Protein AF-A0A2V6F5X1-F1 (afdb_monomer_lite)

Structure (mmCIF, N/CA/C/O backbone):
data_AF-A0A2V6F5X1-F1
#
_entry.id   AF-A0A2V6F5X1-F1
#
loop_
_atom_site.group_PDB
_atom_site.id
_atom_site.type_symbol
_atom_site.label_atom_id
_atom_site.label_alt_id
_atom_site.label_comp_id
_atom_site.label_asym_id
_atom_site.label_entity_id
_atom_site.label_seq_id
_atom_site.pdbx_PDB_ins_code
_atom_site.Cartn_x
_atom_site.Cartn_y
_atom_site.Cartn_z
_atom_site.occupancy
_atom_site.B_iso_or_equiv
_atom_site.auth_seq_id
_atom_site.auth_comp_id
_atom_site.auth_asym_id
_atom_site.auth_atom_id
_atom_site.pdbx_PDB_model_num
ATOM 1 N N . MET A 1 1 ? 29.387 -21.103 -23.570 1.00 40.19 1 MET A N 1
ATOM 2 C CA . MET A 1 1 ? 29.949 -19.753 -23.780 1.00 40.19 1 MET A CA 1
ATOM 3 C C . MET A 1 1 ? 28.849 -18.897 -24.374 1.00 40.19 1 MET A C 1
ATOM 5 O O . MET A 1 1 ? 28.295 -19.310 -25.384 1.00 40.19 1 MET A O 1
ATOM 9 N N . LEU A 1 2 ? 28.473 -17.786 -23.737 1.00 54.66 2 LEU A N 1
ATOM 10 C CA . LEU A 1 2 ? 27.532 -16.839 -24.342 1.00 54.66 2 LEU A CA 1
ATOM 11 C C . LEU A 1 2 ? 28.198 -16.285 -25.609 1.00 54.66 2 LEU A C 1
ATOM 13 O O . LEU A 1 2 ? 29.284 -15.714 -25.530 1.00 54.66 2 LEU A O 1
ATOM 17 N N . GLY A 1 3 ? 27.618 -16.597 -26.769 1.00 65.12 3 GLY A N 1
ATOM 18 C CA . GLY A 1 3 ? 28.187 -16.278 -28.075 1.00 65.12 3 GLY A CA 1
ATOM 19 C C . GLY A 1 3 ? 28.336 -14.773 -28.267 1.00 65.12 3 GLY A C 1
ATOM 20 O O . GLY A 1 3 ? 27.503 -13.995 -27.804 1.00 65.12 3 GLY A O 1
ATOM 21 N N . ASN A 1 4 ? 29.415 -14.375 -28.938 1.00 81.75 4 ASN A N 1
ATOM 22 C CA . ASN A 1 4 ? 29.668 -12.984 -29.286 1.00 81.75 4 ASN A CA 1
ATOM 23 C C . ASN A 1 4 ? 28.490 -12.428 -30.105 1.00 81.75 4 ASN A C 1
ATOM 25 O O . ASN A 1 4 ? 28.066 -13.054 -31.078 1.00 81.75 4 ASN A O 1
ATOM 29 N N . ILE A 1 5 ? 27.959 -11.272 -29.708 1.00 85.31 5 ILE A N 1
ATOM 30 C CA . ILE A 1 5 ? 26.864 -10.611 -30.423 1.00 85.31 5 ILE A CA 1
ATOM 31 C C . ILE A 1 5 ? 27.374 -10.111 -31.790 1.00 85.31 5 ILE A C 1
ATOM 33 O O . ILE A 1 5 ? 28.461 -9.529 -31.852 1.00 85.31 5 ILE A O 1
ATOM 37 N N . PRO A 1 6 ? 26.639 -10.315 -32.899 1.00 93.00 6 PRO A N 1
ATOM 38 C CA . PRO A 1 6 ? 27.023 -9.760 -34.194 1.00 93.00 6 PRO A CA 1
ATOM 39 C C . PRO A 1 6 ? 27.174 -8.233 -34.145 1.00 93.00 6 PRO A C 1
ATOM 41 O O . PRO A 1 6 ? 26.404 -7.538 -33.485 1.00 93.00 6 PRO A O 1
ATOM 44 N N . GLU A 1 7 ? 28.122 -7.671 -34.900 1.00 89.44 7 GLU A N 1
ATOM 45 C CA . GLU A 1 7 ? 28.394 -6.221 -34.887 1.00 89.44 7 GLU A CA 1
ATOM 46 C C . GLU A 1 7 ? 27.193 -5.373 -35.368 1.00 89.44 7 GLU A C 1
ATOM 48 O O . GLU A 1 7 ? 27.048 -4.202 -35.004 1.00 89.44 7 GLU A O 1
ATOM 53 N N . SER A 1 8 ? 26.307 -5.933 -36.202 1.00 91.94 8 SER A N 1
ATOM 54 C CA . SER A 1 8 ? 25.028 -5.303 -36.577 1.00 91.94 8 SER A CA 1
ATOM 55 C C . SER A 1 8 ? 24.114 -5.122 -35.369 1.00 91.94 8 SER A C 1
ATOM 57 O O . SER A 1 8 ? 23.544 -4.045 -35.166 1.00 91.94 8 SER A O 1
ATOM 59 N N . ASP A 1 9 ? 24.030 -6.167 -34.558 1.00 91.81 9 ASP A N 1
ATOM 60 C CA . ASP A 1 9 ? 23.143 -6.271 -33.412 1.00 91.81 9 ASP A CA 1
ATOM 61 C C . ASP A 1 9 ? 23.712 -5.453 -32.259 1.00 91.81 9 ASP A C 1
ATOM 63 O O . ASP A 1 9 ? 22.964 -4.749 -31.591 1.00 91.81 9 ASP A O 1
ATOM 67 N N . TRP A 1 10 ? 25.040 -5.405 -32.106 1.00 91.31 10 TRP A N 1
ATOM 68 C CA . TRP A 1 10 ? 25.712 -4.489 -31.186 1.00 91.31 10 TRP A CA 1
ATOM 69 C C . TRP A 1 10 ? 25.419 -3.019 -31.506 1.00 91.31 10 TRP A C 1
ATOM 71 O O . TRP A 1 10 ? 25.096 -2.219 -30.623 1.00 91.31 10 TRP A O 1
ATOM 81 N N . ARG A 1 11 ? 25.474 -2.634 -32.786 1.00 91.75 11 ARG A N 1
ATOM 82 C CA . ARG A 1 11 ? 25.100 -1.277 -33.211 1.00 91.75 11 ARG A CA 1
ATOM 83 C C . ARG A 1 11 ? 23.622 -0.991 -32.974 1.00 91.75 11 ARG A C 1
ATOM 85 O O . ARG A 1 11 ? 23.287 0.131 -32.601 1.00 91.75 11 ARG A O 1
ATOM 92 N N . HIS A 1 12 ? 22.748 -1.973 -33.185 1.00 93.25 12 HIS A N 1
ATOM 93 C CA . HIS A 1 12 ? 21.329 -1.828 -32.880 1.00 93.25 12 HIS A CA 1
ATOM 94 C C . HIS A 1 12 ? 21.091 -1.682 -31.374 1.00 93.25 12 HIS A C 1
ATOM 96 O O . HIS A 1 12 ? 20.415 -0.743 -30.965 1.00 93.25 12 HIS A O 1
ATOM 102 N N . PHE A 1 13 ? 21.725 -2.525 -30.559 1.00 92.81 13 PHE A N 1
ATOM 103 C CA . PHE A 1 13 ? 21.678 -2.477 -29.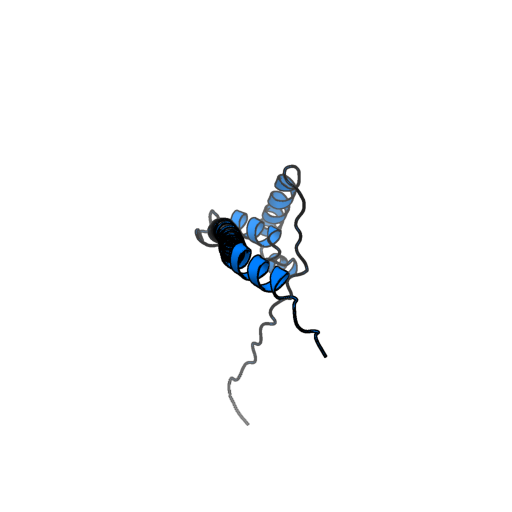103 1.00 92.81 13 PHE A CA 1
ATOM 104 C C . PHE A 1 13 ? 22.076 -1.099 -28.577 1.00 92.81 13 PHE A C 1
ATOM 106 O O . PHE A 1 13 ? 21.311 -0.492 -27.836 1.00 92.81 13 PHE A O 1
ATOM 113 N N . LYS A 1 14 ? 23.205 -0.544 -29.037 1.00 90.69 14 LYS A N 1
ATOM 114 C CA . LYS A 1 14 ? 23.637 0.807 -28.645 1.00 90.69 14 LYS A CA 1
ATOM 115 C C . LYS A 1 14 ? 22.601 1.886 -28.970 1.00 90.69 14 LYS A C 1
ATOM 117 O O . LYS A 1 14 ? 22.436 2.810 -28.184 1.00 90.69 14 LYS A O 1
ATOM 122 N N . ARG A 1 15 ? 21.894 1.769 -30.101 1.00 92.56 15 ARG A N 1
ATOM 123 C CA . ARG A 1 15 ? 20.837 2.724 -30.477 1.00 92.56 15 ARG A CA 1
ATOM 124 C C . ARG A 1 15 ? 19.609 2.614 -29.581 1.00 92.56 15 ARG A C 1
ATOM 126 O O . ARG A 1 15 ? 19.042 3.635 -29.216 1.00 92.56 15 ARG A O 1
ATOM 133 N N . VAL A 1 16 ? 19.192 1.398 -29.233 1.00 96.44 16 VAL A N 1
ATOM 134 C CA . VAL A 1 16 ? 17.993 1.196 -28.404 1.00 96.44 16 VAL A CA 1
ATOM 135 C C . VAL A 1 16 ? 18.274 1.320 -26.909 1.00 96.44 16 VAL A C 1
ATOM 137 O O . VAL A 1 16 ? 17.338 1.516 -26.143 1.00 96.44 16 VAL A O 1
ATOM 140 N N . HIS A 1 17 ? 19.537 1.242 -26.482 1.00 95.25 17 HIS A N 1
ATOM 141 C CA . HIS A 1 17 ? 19.927 1.236 -25.072 1.00 95.25 17 HIS A CA 1
ATOM 142 C C . HIS A 1 17 ? 19.357 2.424 -24.291 1.00 95.25 17 HIS A C 1
ATOM 144 O O . HIS A 1 17 ? 18.793 2.230 -23.219 1.00 95.25 17 HIS A O 1
ATOM 150 N N . GLN A 1 18 ? 19.426 3.635 -24.852 1.00 93.12 18 GLN A N 1
ATOM 151 C CA . GLN A 1 18 ? 18.888 4.833 -24.203 1.00 93.12 18 GLN A CA 1
ATOM 152 C C . GLN A 1 18 ? 17.365 4.754 -24.016 1.00 93.12 18 GLN A C 1
ATOM 154 O O . GLN A 1 18 ? 16.863 5.064 -22.942 1.00 93.12 18 GLN A O 1
ATOM 159 N N . VAL A 1 19 ? 16.640 4.254 -25.020 1.00 96.94 19 VAL A N 1
ATOM 160 C CA . VAL A 1 19 ? 15.185 4.050 -24.940 1.00 96.94 19 VAL A CA 1
ATOM 161 C C . VAL A 1 19 ? 14.832 2.993 -23.889 1.00 96.94 19 VAL A C 1
ATOM 163 O O . VAL A 1 19 ? 13.840 3.124 -23.177 1.00 96.94 19 VAL A O 1
ATOM 166 N N . LEU A 1 20 ? 15.629 1.928 -23.781 1.00 97.88 20 LEU A N 1
ATOM 167 C CA . LEU A 1 20 ? 15.420 0.889 -22.772 1.00 97.88 20 LEU A CA 1
ATOM 168 C C . LEU A 1 20 ? 15.680 1.413 -21.357 1.00 97.88 20 LEU A C 1
ATOM 170 O O . LEU A 1 20 ? 14.905 1.103 -20.454 1.00 97.88 20 LEU A O 1
ATOM 174 N N . LEU A 1 21 ? 16.727 2.223 -21.180 1.00 97.31 21 LEU A N 1
ATOM 175 C CA . LEU A 1 21 ? 17.029 2.878 -19.911 1.00 97.31 21 LEU A CA 1
ATOM 176 C C . LEU A 1 21 ? 15.886 3.802 -19.487 1.00 97.31 21 LEU A C 1
ATOM 178 O O . LEU A 1 21 ? 15.421 3.718 -18.357 1.00 97.31 21 LEU A O 1
ATOM 182 N N . GLU A 1 22 ? 15.387 4.630 -20.402 1.00 97.75 22 GLU A N 1
ATOM 183 C CA . GLU A 1 22 ? 14.276 5.540 -20.125 1.00 97.75 22 GLU A CA 1
ATOM 184 C C . GLU A 1 22 ? 13.006 4.785 -19.711 1.00 97.75 22 GLU A C 1
ATOM 186 O O . GLU A 1 22 ? 12.396 5.111 -18.697 1.00 97.75 22 GLU A O 1
ATOM 191 N N . ARG A 1 23 ? 12.656 3.703 -2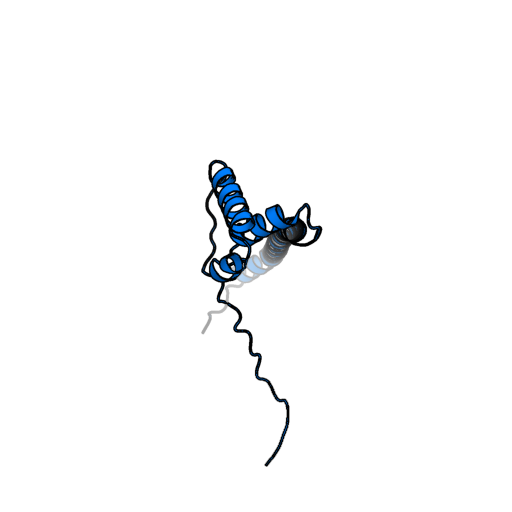0.420 1.00 98.44 23 ARG A N 1
ATOM 192 C CA . ARG A 1 23 ? 11.522 2.839 -20.046 1.00 98.44 23 ARG A CA 1
ATOM 193 C C . ARG A 1 23 ? 11.691 2.206 -18.668 1.00 98.44 23 ARG A C 1
ATOM 195 O O . ARG A 1 23 ? 10.707 2.049 -17.950 1.00 98.44 23 ARG A O 1
ATOM 202 N N . PHE A 1 24 ? 12.912 1.811 -18.313 1.00 98.12 24 PHE A N 1
ATOM 203 C CA . PHE A 1 24 ? 13.202 1.248 -16.998 1.00 98.12 24 PHE A CA 1
ATOM 204 C C . PHE A 1 24 ? 13.049 2.297 -15.890 1.00 98.12 24 PHE A C 1
ATOM 206 O O . PHE A 1 24 ? 12.395 2.027 -14.880 1.00 98.12 24 PHE A O 1
ATOM 213 N N . CYS A 1 25 ? 13.590 3.499 -16.102 1.00 98.25 25 CYS A N 1
ATOM 214 C CA . CYS A 1 25 ? 13.429 4.617 -15.178 1.00 98.25 25 CYS A CA 1
ATOM 215 C C . CYS A 1 25 ? 11.950 4.972 -14.998 1.00 98.25 25 CYS A C 1
ATOM 217 O O . CYS A 1 25 ? 11.496 5.082 -13.865 1.00 98.25 25 CYS A O 1
ATOM 219 N N . GLN A 1 26 ? 11.190 5.072 -16.093 1.00 98.44 26 GLN A N 1
ATOM 220 C CA . GLN A 1 26 ? 9.765 5.386 -16.031 1.00 98.44 26 GLN A CA 1
ATOM 221 C C . GLN A 1 26 ? 8.988 4.334 -15.241 1.00 98.44 26 GLN A C 1
ATOM 223 O O . GLN A 1 26 ? 8.260 4.690 -14.326 1.00 98.44 26 GLN A O 1
ATOM 228 N N . ARG A 1 27 ? 9.209 3.042 -15.515 1.00 98.50 27 ARG A N 1
ATOM 229 C CA . ARG A 1 27 ? 8.553 1.968 -14.756 1.00 98.50 27 ARG A CA 1
ATOM 230 C C . ARG A 1 27 ? 8.860 2.056 -13.262 1.00 98.50 27 ARG A C 1
ATOM 232 O O . ARG A 1 27 ? 7.959 1.919 -12.451 1.00 98.50 27 ARG A O 1
ATOM 239 N N . THR A 1 28 ? 10.116 2.322 -12.907 1.00 98.31 28 THR A N 1
ATOM 240 C CA . THR A 1 28 ? 10.510 2.493 -11.500 1.00 98.31 28 THR A CA 1
ATOM 241 C C . THR A 1 28 ? 9.782 3.671 -10.849 1.00 98.31 28 THR A C 1
ATOM 243 O O . THR A 1 28 ? 9.362 3.574 -9.701 1.00 98.31 28 THR A O 1
ATOM 246 N N . LEU A 1 29 ? 9.630 4.786 -11.568 1.00 98.31 29 LEU A N 1
ATOM 247 C CA . LEU A 1 29 ? 8.896 5.951 -11.073 1.00 98.31 29 LEU A CA 1
ATOM 248 C C . LEU A 1 29 ? 7.401 5.661 -10.917 1.00 98.31 29 LEU A C 1
ATOM 250 O O . LEU A 1 29 ? 6.819 6.072 -9.918 1.00 98.31 29 LEU A O 1
ATOM 254 N N . ASP A 1 30 ? 6.805 4.929 -11.857 1.00 98.12 30 ASP A N 1
ATOM 255 C CA . ASP A 1 30 ? 5.402 4.516 -11.786 1.00 98.12 30 ASP A CA 1
ATOM 256 C C . ASP A 1 30 ? 5.168 3.592 -10.577 1.00 98.12 30 ASP A C 1
ATOM 258 O O . ASP A 1 30 ? 4.229 3.805 -9.810 1.00 98.12 30 ASP A O 1
ATOM 262 N N . ASP A 1 31 ? 6.062 2.622 -10.351 1.00 97.81 31 ASP A N 1
ATOM 263 C CA . ASP A 1 31 ? 6.008 1.718 -9.196 1.00 97.81 31 ASP A CA 1
ATOM 264 C C . ASP A 1 31 ? 6.105 2.499 -7.871 1.00 97.81 31 ASP A C 1
ATOM 266 O O . ASP A 1 31 ? 5.324 2.270 -6.945 1.00 97.81 31 ASP A O 1
ATOM 270 N N . LEU A 1 32 ? 7.027 3.466 -7.781 1.00 97.88 32 LEU A N 1
ATOM 271 C CA . LEU A 1 32 ? 7.154 4.345 -6.613 1.00 97.88 32 LEU A CA 1
ATOM 272 C C . LEU A 1 32 ? 5.914 5.225 -6.411 1.00 97.88 32 LEU A C 1
ATOM 274 O O . LEU A 1 32 ? 5.493 5.424 -5.272 1.00 97.88 32 LEU A O 1
ATOM 278 N N . GLY A 1 33 ? 5.321 5.730 -7.495 1.00 97.62 33 GLY A N 1
ATOM 279 C CA . GLY A 1 33 ? 4.074 6.491 -7.458 1.00 97.62 33 GLY A CA 1
ATOM 280 C C . GLY A 1 33 ? 2.925 5.664 -6.889 1.00 97.62 33 GLY A C 1
ATOM 281 O O . GLY A 1 33 ? 2.275 6.093 -5.940 1.00 97.62 33 GLY A O 1
ATOM 282 N N . ALA A 1 34 ? 2.747 4.436 -7.378 1.00 96.50 34 ALA A N 1
ATOM 283 C CA . ALA A 1 34 ? 1.724 3.520 -6.877 1.00 96.50 34 ALA A CA 1
ATOM 284 C C . ALA A 1 34 ? 1.930 3.164 -5.393 1.00 96.50 34 ALA A C 1
ATOM 286 O O . ALA A 1 34 ? 0.969 3.081 -4.627 1.00 96.50 34 ALA A O 1
ATOM 287 N N . MET A 1 35 ? 3.181 2.985 -4.954 1.00 96.88 35 MET A N 1
ATOM 288 C CA . MET A 1 35 ? 3.491 2.778 -3.534 1.00 96.88 35 MET A CA 1
ATOM 289 C C . MET A 1 35 ? 3.166 4.005 -2.679 1.00 96.88 35 MET A C 1
ATOM 291 O O . MET A 1 35 ? 2.691 3.856 -1.554 1.00 96.88 35 MET A O 1
ATOM 295 N N . TYR A 1 36 ? 3.430 5.207 -3.191 1.00 96.56 36 TYR A N 1
ATOM 296 C CA . TYR A 1 36 ? 3.117 6.447 -2.493 1.00 96.56 36 TYR A CA 1
ATOM 297 C C . TYR A 1 36 ? 1.605 6.646 -2.351 1.00 96.56 36 TYR A C 1
ATOM 299 O O . TYR A 1 36 ? 1.139 6.923 -1.250 1.00 96.56 36 TYR A O 1
ATOM 307 N N . GLU A 1 37 ? 0.837 6.434 -3.421 1.00 95.69 37 GLU A N 1
ATOM 308 C CA . GLU A 1 37 ? -0.631 6.481 -3.381 1.00 95.69 37 GLU A CA 1
ATOM 309 C C . GLU A 1 37 ? -1.191 5.484 -2.361 1.00 95.69 37 GLU A C 1
ATOM 311 O O . GLU A 1 37 ? -1.992 5.852 -1.503 1.00 95.69 37 GLU A O 1
ATOM 316 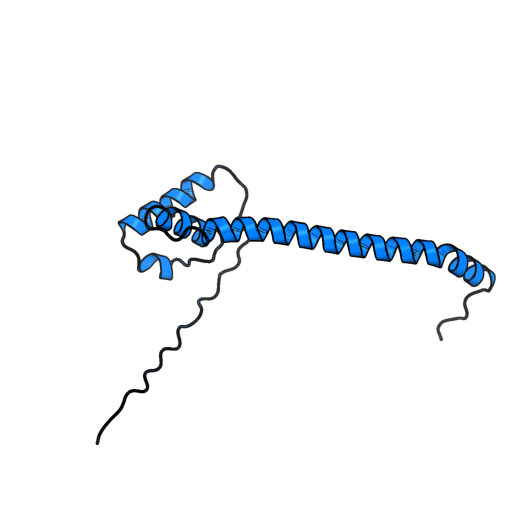N N . LEU A 1 38 ? -0.681 4.249 -2.367 1.00 95.00 38 LEU A N 1
ATOM 317 C CA . LEU A 1 38 ? -1.046 3.244 -1.373 1.00 95.00 38 LEU A CA 1
ATOM 318 C C . LEU A 1 38 ? -0.751 3.715 0.058 1.00 95.00 38 LEU A C 1
ATOM 320 O O . LEU A 1 38 ? -1.549 3.469 0.959 1.00 95.00 38 LEU A O 1
ATOM 324 N N . LEU A 1 39 ? 0.396 4.355 0.286 1.00 95.19 39 LEU A N 1
ATOM 325 C CA . LEU A 1 39 ? 0.776 4.859 1.604 1.00 95.19 39 LEU A CA 1
ATOM 326 C C . LEU A 1 39 ? -0.159 5.980 2.066 1.00 95.19 39 LEU A C 1
ATOM 328 O O . LEU A 1 39 ? -0.563 5.972 3.224 1.00 95.19 39 LEU A O 1
ATOM 332 N N . VAL A 1 40 ? -0.535 6.894 1.171 1.00 94.44 40 VAL A N 1
ATOM 333 C CA . VAL A 1 40 ? -1.499 7.968 1.461 1.00 94.44 40 VAL A CA 1
ATOM 334 C C . VAL A 1 40 ? -2.868 7.392 1.830 1.00 94.44 40 VAL A C 1
ATOM 336 O O . VAL A 1 40 ? -3.459 7.807 2.826 1.00 94.44 40 VAL A O 1
ATOM 339 N N . ASP A 1 41 ? -3.346 6.382 1.101 1.00 90.44 41 ASP A N 1
ATOM 340 C CA . ASP A 1 41 ? -4.603 5.703 1.434 1.00 90.44 41 ASP A CA 1
ATOM 341 C C . ASP A 1 41 ? -4.543 5.035 2.819 1.00 90.44 41 ASP A C 1
ATOM 343 O O . ASP A 1 41 ? -5.497 5.088 3.601 1.00 90.44 41 ASP A O 1
ATOM 347 N N . ARG A 1 42 ? -3.408 4.402 3.144 1.00 90.31 42 ARG A N 1
ATOM 348 C CA . ARG A 1 42 ? -3.192 3.772 4.454 1.00 90.31 42 ARG A CA 1
ATOM 349 C C . ARG A 1 42 ? -3.076 4.799 5.583 1.00 90.31 42 ARG A C 1
ATOM 351 O O . ARG A 1 42 ? -3.543 4.514 6.682 1.00 90.31 42 ARG A O 1
ATOM 358 N N . ASP A 1 43 ? -2.501 5.970 5.327 1.00 91.25 43 ASP A N 1
ATOM 359 C CA . ASP A 1 43 ? -2.429 7.078 6.286 1.00 91.25 43 ASP A CA 1
ATOM 360 C C . ASP A 1 43 ? -3.832 7.574 6.669 1.00 91.25 43 ASP A C 1
ATOM 362 O O . ASP A 1 43 ? -4.145 7.708 7.852 1.00 91.25 43 ASP A O 1
ATOM 366 N N . GLU A 1 44 ? -4.742 7.714 5.698 1.00 86.00 44 GLU A N 1
ATOM 367 C CA . GLU A 1 44 ? -6.130 8.095 5.987 1.00 86.00 44 GLU A CA 1
ATOM 368 C C . GLU A 1 44 ? -6.864 7.029 6.827 1.00 86.00 44 GLU A C 1
ATOM 370 O O . GLU A 1 44 ? -7.654 7.345 7.726 1.00 86.00 44 GLU A O 1
ATOM 375 N N . GLU A 1 45 ? -6.616 5.745 6.557 1.00 86.38 45 GLU A N 1
ATOM 376 C CA . GLU A 1 45 ? -7.152 4.648 7.369 1.00 86.38 45 GLU A CA 1
ATOM 377 C C . GLU A 1 45 ? -6.608 4.666 8.802 1.00 86.38 45 GLU A C 1
ATOM 379 O O . GLU A 1 45 ? -7.388 4.502 9.747 1.00 86.38 45 GLU A O 1
ATOM 384 N N . LEU A 1 46 ? -5.305 4.916 8.973 1.00 87.69 46 LEU A N 1
ATOM 385 C CA . LEU A 1 46 ? -4.674 5.077 10.282 1.00 87.69 46 LEU A CA 1
ATOM 386 C C . LEU A 1 46 ? -5.286 6.251 11.049 1.00 87.69 46 LEU A C 1
ATOM 388 O O . LEU A 1 46 ? -5.708 6.065 12.191 1.00 87.69 46 LEU A O 1
ATOM 392 N N . ALA A 1 47 ? -5.423 7.415 10.416 1.00 86.88 47 ALA A N 1
ATOM 393 C CA . ALA A 1 47 ? -5.992 8.602 11.045 1.00 86.88 47 ALA A CA 1
ATOM 394 C C . ALA A 1 47 ? -7.422 8.349 11.552 1.00 86.88 47 ALA A C 1
ATOM 396 O O . ALA A 1 47 ? -7.764 8.657 12.696 1.00 86.88 47 ALA A O 1
ATOM 397 N N . ARG A 1 48 ? -8.266 7.695 10.740 1.00 80.62 48 ARG A N 1
ATOM 398 C CA . ARG A 1 48 ? -9.639 7.327 11.135 1.00 80.62 48 ARG A CA 1
ATOM 399 C C . ARG A 1 48 ? -9.682 6.367 12.324 1.00 80.62 48 ARG A C 1
ATOM 401 O O . ARG A 1 48 ? -10.621 6.433 13.120 1.00 80.62 48 ARG A O 1
ATOM 408 N N . ALA A 1 49 ? -8.716 5.459 12.426 1.00 84.12 49 ALA A N 1
ATOM 409 C CA . ALA A 1 49 ? -8.651 4.494 13.514 1.00 84.12 49 ALA A CA 1
ATOM 410 C C . ALA A 1 49 ? -8.062 5.100 14.799 1.00 84.12 49 ALA A C 1
ATOM 412 O O . 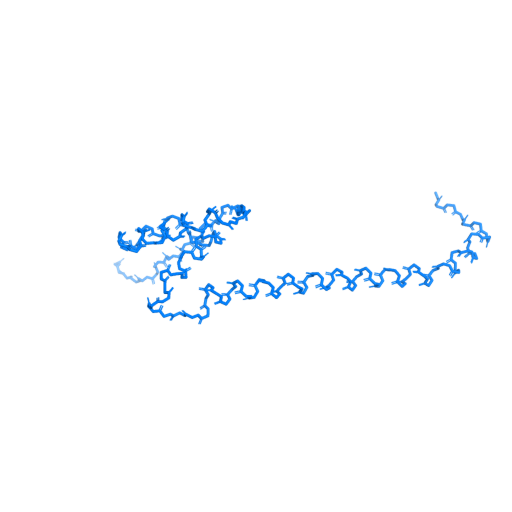ALA A 1 49 ? -8.574 4.807 15.879 1.00 84.12 49 ALA A O 1
ATOM 413 N N . PHE A 1 50 ? -7.040 5.956 14.704 1.00 86.69 50 PHE A N 1
ATOM 414 C CA . PHE A 1 50 ? -6.178 6.291 15.844 1.00 86.69 50 PHE A CA 1
ATOM 415 C C . PHE A 1 50 ? -6.110 7.779 16.230 1.00 86.69 50 PHE A C 1
ATOM 417 O O . PHE A 1 50 ? -5.933 8.051 17.417 1.00 86.69 50 PHE A O 1
ATOM 424 N N . ASP A 1 51 ? -6.296 8.738 15.316 1.00 83.06 51 ASP A N 1
ATOM 425 C CA . ASP A 1 51 ? -5.961 10.150 15.604 1.00 83.06 51 ASP A CA 1
ATOM 426 C C . ASP A 1 51 ? -6.900 10.821 16.614 1.00 83.06 51 ASP A C 1
ATOM 428 O O . ASP A 1 51 ? -6.486 11.674 17.399 1.00 83.06 51 ASP A O 1
ATOM 432 N N . ASP A 1 52 ? -8.176 10.441 16.627 1.00 78.44 52 ASP A N 1
ATOM 433 C CA . ASP A 1 52 ? -9.188 11.089 17.462 1.00 78.44 52 ASP A CA 1
ATOM 434 C C . ASP A 1 52 ? -9.595 10.229 18.662 1.00 78.44 52 ASP A C 1
ATOM 436 O O . ASP A 1 52 ? -10.727 9.747 18.769 1.00 78.44 52 ASP A O 1
ATOM 440 N N . PHE A 1 53 ? -8.646 10.014 19.573 1.00 75.62 53 PHE A N 1
ATOM 441 C CA . PHE A 1 53 ? -8.822 9.193 20.771 1.00 75.62 53 PHE A CA 1
ATOM 442 C C . PHE A 1 53 ? -9.652 9.910 21.854 1.00 75.62 53 PHE A C 1
ATOM 444 O O . PHE A 1 53 ? -9.132 10.433 22.843 1.00 75.62 53 PHE A O 1
ATOM 451 N N . ARG A 1 54 ? -10.979 9.939 21.680 1.00 82.69 54 ARG A N 1
ATOM 452 C CA . ARG A 1 54 ? -11.934 10.485 22.660 1.00 82.69 54 ARG A CA 1
ATOM 453 C C . ARG A 1 54 ? -13.093 9.527 22.926 1.00 82.69 54 ARG A C 1
ATOM 455 O O . ARG A 1 54 ? -13.487 8.724 22.090 1.00 82.69 54 ARG A O 1
ATOM 462 N N . ARG A 1 55 ? -13.704 9.621 24.114 1.00 82.88 55 ARG A N 1
ATOM 463 C CA . ARG A 1 55 ? -14.781 8.693 24.533 1.00 82.88 55 ARG A CA 1
ATOM 464 C C . ARG A 1 55 ? -15.985 8.677 23.587 1.00 82.88 55 ARG A C 1
ATOM 466 O O . ARG A 1 55 ? -16.624 7.642 23.450 1.00 82.88 55 ARG A O 1
ATOM 473 N N . SER A 1 56 ? -16.292 9.805 22.950 1.00 84.44 56 SER A N 1
ATOM 474 C CA . SER A 1 56 ? -17.401 9.913 21.996 1.00 84.44 56 SER A CA 1
ATOM 475 C C . SER A 1 56 ? -17.128 9.219 20.657 1.00 84.44 56 SER A C 1
ATOM 477 O O . SER A 1 56 ? -18.081 8.889 19.959 1.00 84.44 56 SER A O 1
ATOM 479 N N . THR A 1 57 ? -15.863 8.967 20.306 1.00 83.75 57 THR A N 1
ATOM 480 C CA . THR A 1 57 ? -15.448 8.293 19.060 1.00 83.75 57 THR A CA 1
ATOM 481 C C . THR A 1 57 ? -14.948 6.872 19.286 1.00 83.75 57 THR A C 1
ATOM 483 O O . THR A 1 57 ? -14.938 6.088 18.342 1.00 83.75 57 THR A O 1
ATOM 486 N N . ALA A 1 58 ? -14.627 6.500 20.528 1.00 87.44 58 ALA A N 1
ATOM 487 C CA . ALA A 1 58 ? -14.065 5.199 20.891 1.00 87.44 58 ALA A CA 1
ATOM 488 C C . ALA A 1 58 ? -14.843 3.997 20.325 1.00 87.44 58 ALA A C 1
ATOM 490 O O . ALA A 1 58 ? -14.246 3.044 19.839 1.00 87.44 58 ALA A O 1
ATOM 491 N N . VAL A 1 59 ? -16.179 4.037 20.331 1.00 87.81 59 VAL A N 1
ATOM 492 C CA . VAL A 1 59 ? -16.996 2.934 19.790 1.00 87.81 59 VAL A CA 1
ATOM 493 C C . VAL A 1 59 ? -16.860 2.815 18.268 1.00 87.81 59 VAL A C 1
ATOM 495 O O . VAL A 1 59 ? -16.799 1.708 17.737 1.00 87.81 59 VAL A O 1
ATOM 498 N N . ILE A 1 60 ? -16.772 3.948 17.566 1.00 85.81 60 ILE A N 1
ATOM 499 C CA . ILE A 1 60 ? -16.541 3.985 16.117 1.00 85.81 60 ILE A CA 1
ATOM 500 C C . ILE A 1 60 ? -15.118 3.501 15.806 1.00 85.81 60 ILE A C 1
ATOM 502 O O . ILE A 1 60 ? -14.942 2.701 14.891 1.00 85.81 60 ILE A O 1
ATOM 506 N N . GLN A 1 61 ? -14.123 3.916 16.595 1.00 88.88 61 GLN A N 1
ATOM 507 C CA . GLN A 1 61 ? -12.735 3.466 16.455 1.00 88.88 61 GLN A CA 1
ATOM 508 C C . GLN A 1 61 ? -12.601 1.951 16.657 1.00 88.88 61 GLN A C 1
ATOM 510 O O . GLN A 1 61 ? -11.998 1.285 15.822 1.00 88.88 61 GLN A O 1
ATOM 515 N N . LEU A 1 62 ? -13.231 1.380 17.692 1.00 90.06 62 LEU A N 1
ATOM 516 C CA . LEU A 1 62 ? -13.225 -0.069 17.936 1.00 90.06 62 LEU A CA 1
ATOM 517 C C . LEU A 1 62 ? -13.836 -0.861 16.769 1.00 90.06 62 LEU A C 1
ATOM 519 O O . LEU A 1 62 ? -13.304 -1.904 16.395 1.00 90.06 62 LEU A O 1
ATOM 523 N N . ALA A 1 63 ? -14.915 -0.359 16.161 1.00 88.00 63 ALA A N 1
ATOM 524 C CA . ALA A 1 63 ? -15.497 -0.976 14.967 1.00 88.00 63 ALA A CA 1
ATOM 525 C C . ALA A 1 63 ? -14.553 -0.891 13.752 1.00 88.00 63 ALA A C 1
ATOM 527 O O . ALA A 1 63 ? -14.359 -1.873 13.037 1.00 88.00 63 ALA A O 1
ATOM 528 N N . ILE A 1 64 ? -13.896 0.256 13.540 1.00 85.75 64 ILE A N 1
ATOM 529 C CA . ILE A 1 64 ? -12.898 0.413 12.468 1.00 85.75 64 ILE A CA 1
ATOM 530 C C . ILE A 1 64 ? -11.726 -0.559 12.672 1.00 85.75 64 ILE A C 1
ATOM 532 O O . ILE A 1 64 ? -11.384 -1.289 11.744 1.00 85.75 64 ILE A O 1
ATOM 536 N N . MET A 1 65 ? -11.166 -0.636 13.883 1.00 89.75 65 MET A N 1
ATOM 537 C CA . MET A 1 65 ? -10.059 -1.542 14.216 1.00 89.75 65 MET A CA 1
ATOM 538 C C . MET A 1 65 ? -10.436 -3.013 14.018 1.00 89.75 65 MET A C 1
ATOM 540 O O . MET A 1 65 ? -9.646 -3.788 13.483 1.00 89.75 65 MET A O 1
ATOM 544 N N . ARG A 1 66 ? -11.661 -3.403 14.387 1.00 88.31 66 ARG A N 1
ATOM 545 C CA . ARG A 1 66 ? -12.180 -4.759 14.170 1.00 88.31 66 ARG A CA 1
ATOM 546 C C . ARG A 1 66 ? -12.312 -5.093 12.688 1.00 88.31 66 ARG A C 1
ATOM 548 O O . ARG A 1 66 ? -11.870 -6.156 12.262 1.00 88.31 66 ARG A O 1
ATOM 555 N N . ARG A 1 67 ? -12.840 -4.173 11.877 1.00 83.06 67 ARG A N 1
ATOM 556 C CA . ARG A 1 67 ? -12.918 -4.339 10.416 1.00 83.06 67 ARG A CA 1
ATOM 557 C C . ARG A 1 67 ? -11.538 -4.447 9.765 1.00 83.06 67 ARG A C 1
ATOM 559 O O . ARG A 1 67 ? -11.387 -5.186 8.797 1.00 83.06 67 ARG A O 1
ATOM 566 N N . MET A 1 68 ? -10.550 -3.725 10.288 1.00 84.56 68 MET A N 1
ATOM 567 C CA . MET A 1 68 ? -9.152 -3.829 9.855 1.00 84.56 68 MET A CA 1
ATOM 568 C C . MET A 1 68 ? -8.483 -5.140 10.307 1.00 84.56 68 MET A C 1
ATOM 570 O O . MET A 1 68 ? -7.341 -5.392 9.942 1.00 84.56 68 MET A O 1
ATOM 574 N N . GLY A 1 69 ? -9.169 -5.969 11.103 1.00 87.12 69 GLY A N 1
ATOM 575 C CA . GLY A 1 69 ? -8.617 -7.195 11.678 1.00 87.12 69 GLY A CA 1
ATOM 576 C C . GLY A 1 69 ? -7.631 -6.951 12.823 1.00 87.12 69 GLY A C 1
ATOM 577 O O . GLY A 1 69 ? -6.977 -7.892 13.251 1.00 87.12 69 GLY A O 1
ATOM 578 N N . LEU A 1 70 ? -7.519 -5.713 13.318 1.00 90.12 70 LEU A N 1
ATOM 579 C CA . LEU A 1 70 ? -6.604 -5.332 14.398 1.00 90.12 70 LEU A CA 1
ATOM 580 C C . LEU A 1 70 ? -7.165 -5.653 15.786 1.00 90.12 70 LEU A C 1
ATOM 582 O O . LEU A 1 70 ? -6.389 -5.880 16.704 1.00 90.12 70 LEU A O 1
ATOM 586 N N . LEU A 1 71 ? -8.494 -5.645 15.939 1.00 90.56 71 LEU A N 1
ATOM 587 C CA . LEU A 1 71 ? -9.169 -5.972 17.195 1.00 90.56 71 LEU A CA 1
ATOM 588 C C . LEU A 1 71 ? -9.761 -7.381 17.119 1.00 90.56 71 LEU A C 1
ATOM 590 O O . LEU A 1 71 ? -10.722 -7.617 16.380 1.00 90.56 71 LEU A O 1
ATOM 594 N N . SER A 1 72 ? -9.206 -8.297 17.907 1.00 89.94 72 SER A N 1
ATOM 595 C CA . SER A 1 72 ? -9.680 -9.678 18.003 1.00 89.94 72 SER A CA 1
ATOM 596 C C . SER A 1 72 ? -10.988 -9.802 18.796 1.00 89.94 72 SER A C 1
ATOM 598 O O . SER A 1 72 ? -11.422 -8.891 19.509 1.00 89.94 72 SER A O 1
ATOM 600 N N . ASP A 1 73 ? -11.639 -10.963 18.684 1.00 86.81 73 ASP A N 1
ATOM 601 C CA . ASP A 1 73 ? -12.820 -11.275 19.495 1.00 86.81 73 ASP A CA 1
ATOM 602 C C . ASP A 1 73 ? -12.497 -11.361 20.993 1.00 86.81 73 ASP A C 1
ATOM 604 O O . ASP A 1 73 ? -13.306 -10.913 21.808 1.00 86.81 73 ASP A O 1
ATOM 608 N N . ASP A 1 74 ? -11.311 -11.864 21.344 1.00 90.88 74 ASP A N 1
ATOM 609 C CA . ASP A 1 74 ? -10.856 -11.996 22.729 1.00 90.88 74 ASP A CA 1
ATOM 610 C C . ASP A 1 74 ? -10.627 -10.623 23.366 1.00 90.88 74 ASP A C 1
ATOM 612 O O . ASP A 1 74 ? -11.120 -10.358 24.463 1.00 90.88 74 ASP A O 1
ATOM 616 N N . GLU A 1 75 ? -9.970 -9.704 22.657 1.00 92.44 75 GLU A N 1
ATOM 617 C CA . GLU A 1 75 ? -9.785 -8.325 23.122 1.00 92.44 75 GLU A CA 1
ATOM 618 C C . GLU A 1 75 ? -11.122 -7.586 23.234 1.00 92.44 75 GLU A C 1
ATOM 620 O O . GLU A 1 75 ? -11.346 -6.858 24.204 1.00 92.44 75 GLU A O 1
ATOM 625 N N . LEU A 1 76 ? -12.054 -7.807 22.296 1.00 90.62 76 LEU A N 1
ATOM 626 C CA . LEU A 1 76 ? -13.391 -7.225 22.392 1.00 90.62 76 LEU A CA 1
ATOM 627 C C . LEU A 1 76 ? -14.184 -7.799 23.583 1.00 90.62 76 LEU A C 1
ATOM 629 O O . LEU A 1 76 ? -14.993 -7.081 24.174 1.00 90.62 76 LEU A O 1
ATOM 633 N N . SER A 1 77 ? -13.958 -9.062 23.958 1.00 90.00 77 SER A N 1
ATOM 634 C CA . SER A 1 77 ? -14.687 -9.730 25.045 1.00 90.00 77 SER A CA 1
ATOM 635 C C . SER A 1 77 ? -14.463 -9.096 26.425 1.00 90.00 77 SER A C 1
ATOM 637 O O . SER A 1 77 ? -15.322 -9.213 27.299 1.00 90.00 77 SER A O 1
ATOM 639 N N . VAL A 1 78 ? -13.351 -8.373 26.603 1.00 95.06 78 VAL A N 1
ATOM 640 C CA . VAL A 1 78 ? -13.008 -7.658 27.844 1.00 95.06 78 VAL A CA 1
ATOM 641 C C . VAL A 1 78 ? -13.861 -6.395 28.035 1.00 95.06 78 VAL A C 1
ATOM 643 O O . VAL A 1 78 ? -14.057 -5.930 29.160 1.00 95.06 78 VAL A O 1
ATOM 646 N N . PHE A 1 79 ? -14.404 -5.826 26.954 1.00 92.44 79 PHE A N 1
ATOM 647 C CA . PHE A 1 79 ? -15.289 -4.663 27.033 1.00 92.44 79 PHE A CA 1
ATOM 648 C C . PHE A 1 79 ? -16.680 -5.045 27.557 1.00 92.44 79 PHE A C 1
ATOM 650 O O . PHE A 1 79 ? -17.093 -6.199 27.501 1.00 92.44 79 PHE A O 1
ATOM 657 N N . SER A 1 80 ? -17.453 -4.064 28.033 1.00 93.50 80 SER A N 1
ATOM 658 C CA . SER A 1 80 ? -18.824 -4.309 28.501 1.00 93.50 80 SER A CA 1
ATOM 659 C C . SER A 1 80 ? -19.729 -4.847 27.387 1.00 93.50 80 SER A C 1
ATOM 661 O O . SER A 1 80 ? -19.574 -4.483 26.219 1.00 93.50 80 SER A O 1
ATOM 663 N N . GLU A 1 81 ? -20.747 -5.639 27.745 1.00 91.88 81 GLU A N 1
ATOM 664 C CA . GLU A 1 81 ? -21.719 -6.161 26.770 1.00 91.88 81 GLU A CA 1
ATOM 665 C C . GLU A 1 81 ? -22.361 -5.062 25.912 1.00 91.88 81 GLU A C 1
ATOM 667 O O . GLU A 1 81 ? -22.663 -5.279 24.738 1.00 91.88 81 GLU A O 1
ATOM 672 N N . GLN A 1 82 ? -22.575 -3.876 26.493 1.00 91.25 82 GLN A N 1
ATOM 673 C CA . GLN A 1 82 ? -23.110 -2.724 25.776 1.00 91.25 82 GLN A CA 1
ATOM 674 C C . GLN A 1 82 ? -22.174 -2.303 24.639 1.00 91.25 82 GLN A C 1
ATOM 676 O O . GLN A 1 82 ? -22.618 -2.168 23.501 1.00 91.25 82 GLN A O 1
ATOM 681 N N . THR A 1 83 ? -20.881 -2.145 24.924 1.00 91.00 83 THR A N 1
ATOM 682 C CA . THR A 1 83 ? -19.878 -1.783 23.917 1.00 91.00 83 THR A CA 1
ATOM 683 C C . THR A 1 83 ? -19.746 -2.876 22.862 1.00 91.00 83 THR A C 1
ATOM 685 O O . THR A 1 83 ? -19.776 -2.573 21.671 1.00 91.00 83 THR A O 1
ATOM 688 N N . GLN A 1 84 ? -19.696 -4.147 23.273 1.00 91.50 84 GLN A N 1
ATOM 689 C CA . GLN A 1 84 ? -19.608 -5.280 22.347 1.00 91.50 84 GLN A CA 1
ATOM 690 C C . GLN A 1 84 ? -20.776 -5.304 21.351 1.00 91.50 84 GLN A C 1
ATOM 692 O O . GLN A 1 84 ? -20.564 -5.487 20.151 1.00 91.50 84 GLN A O 1
ATOM 697 N N . LYS A 1 85 ? -22.010 -5.087 21.828 1.00 90.56 85 LYS A N 1
ATOM 698 C CA . LYS A 1 85 ? -23.214 -5.048 20.982 1.00 90.56 85 LYS A CA 1
ATOM 699 C C . LYS A 1 85 ? -23.172 -3.896 19.983 1.00 90.56 85 LYS A C 1
ATOM 701 O O . LYS A 1 85 ? -23.504 -4.108 18.820 1.00 90.56 85 LYS A O 1
ATOM 706 N N . ILE A 1 86 ? -22.751 -2.701 20.408 1.00 88.50 86 ILE A N 1
ATOM 707 C CA . ILE A 1 86 ? -22.693 -1.544 19.505 1.00 88.50 86 ILE A CA 1
ATOM 708 C C . ILE A 1 86 ? -21.613 -1.752 18.439 1.00 88.50 86 ILE A C 1
ATOM 710 O O . ILE A 1 86 ? -21.900 -1.568 17.261 1.00 88.50 86 ILE A O 1
ATOM 714 N N . VAL A 1 87 ? -20.415 -2.208 18.818 1.00 89.44 87 VAL A N 1
ATOM 715 C CA . VAL A 1 87 ? -19.314 -2.475 17.874 1.00 89.44 87 VAL A CA 1
ATOM 716 C C . VAL A 1 87 ? -19.732 -3.507 16.819 1.00 89.44 87 VAL A C 1
ATOM 718 O O . VAL A 1 87 ? -19.645 -3.236 15.623 1.00 89.44 87 VAL A O 1
ATOM 721 N N . ARG A 1 88 ? -20.299 -4.647 17.240 1.00 87.12 88 ARG A N 1
ATOM 722 C CA . ARG A 1 88 ? -20.803 -5.689 16.320 1.00 87.12 88 ARG A CA 1
ATOM 723 C C . ARG A 1 88 ? -21.970 -5.200 15.446 1.00 87.12 88 ARG A C 1
ATOM 725 O O . ARG A 1 88 ? -22.111 -5.620 14.295 1.00 87.12 88 ARG A O 1
ATOM 732 N N . GLY A 1 89 ? -22.812 -4.315 15.982 1.00 84.62 89 GLY A N 1
ATOM 733 C CA . GLY A 1 89 ? -23.919 -3.699 15.249 1.00 84.62 89 GLY A CA 1
ATOM 734 C C . GLY A 1 89 ? -23.448 -2.742 14.152 1.00 84.62 89 GLY A C 1
ATOM 735 O O . GLY A 1 89 ? -23.980 -2.775 13.043 1.00 84.62 89 GLY A O 1
ATOM 736 N N . VAL A 1 90 ? -22.422 -1.932 14.430 1.00 79.81 90 VAL A N 1
ATOM 737 C CA . VAL A 1 90 ? -21.823 -0.999 13.460 1.00 79.81 90 VAL A CA 1
ATOM 738 C C . VAL A 1 90 ? -21.171 -1.747 12.293 1.00 79.81 90 VAL A C 1
ATOM 740 O O . VAL A 1 90 ? -21.354 -1.343 11.143 1.00 79.81 90 VAL A O 1
ATOM 743 N N . ASP A 1 91 ? -20.489 -2.865 12.561 1.00 70.69 91 ASP A N 1
ATOM 744 C CA . ASP A 1 91 ? -19.905 -3.719 11.515 1.00 70.69 91 ASP A CA 1
ATOM 745 C C . ASP A 1 91 ? -20.974 -4.253 10.552 1.00 70.69 91 ASP A C 1
ATOM 747 O O . ASP A 1 91 ? -20.841 -4.158 9.329 1.00 70.69 91 ASP A O 1
ATOM 751 N N . SER A 1 92 ? -22.083 -4.745 11.110 1.00 68.75 92 SER A N 1
ATOM 752 C CA . SER A 1 92 ? -23.177 -5.358 10.346 1.00 68.75 92 SER A CA 1
ATOM 753 C C . SER A 1 92 ? -23.872 -4.369 9.397 1.00 68.75 92 SER A C 1
ATOM 755 O O . SER A 1 92 ? -24.334 -4.761 8.326 1.00 68.75 92 SER A O 1
ATOM 757 N N . LEU A 1 93 ? -23.922 -3.079 9.752 1.00 64.88 93 LEU A N 1
ATOM 758 C CA . LEU A 1 93 ? -24.558 -2.032 8.943 1.00 64.88 93 LEU A CA 1
ATOM 759 C C . LEU A 1 93 ? -23.717 -1.601 7.729 1.00 64.88 93 LEU A C 1
ATOM 761 O O . LEU A 1 93 ? -24.283 -1.173 6.725 1.00 64.88 93 LEU A O 1
ATOM 765 N N . ARG A 1 94 ? -22.381 -1.714 7.783 1.00 56.59 94 ARG A N 1
ATOM 766 C CA . ARG A 1 94 ? -21.495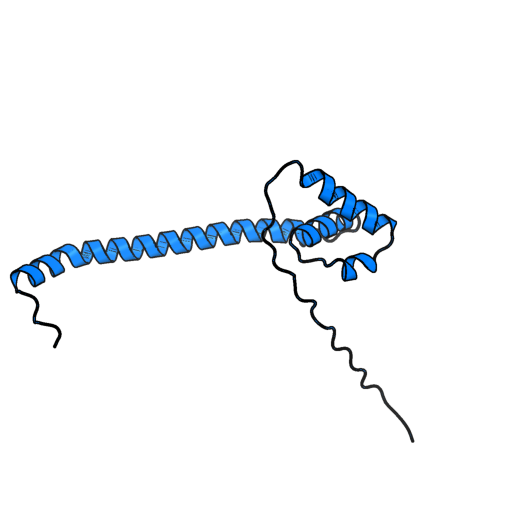 -1.314 6.667 1.00 56.59 94 ARG A CA 1
ATOM 767 C C . ARG A 1 94 ? -21.172 -2.448 5.693 1.00 56.59 94 ARG A C 1
ATOM 769 O O . ARG A 1 94 ? -20.887 -2.157 4.533 1.00 56.59 94 ARG A O 1
ATOM 776 N N . SER A 1 95 ? -21.278 -3.715 6.100 1.00 51.94 95 SER A N 1
ATOM 777 C CA . SER A 1 95 ? -21.069 -4.868 5.203 1.00 51.94 95 SER A CA 1
ATOM 778 C C . SER A 1 95 ? -22.118 -5.002 4.090 1.00 51.94 95 SER A C 1
ATOM 780 O O . SER A 1 95 ? -21.855 -5.665 3.091 1.00 51.94 95 SER A O 1
ATOM 782 N N . ALA A 1 96 ? -23.271 -4.334 4.199 1.00 49.75 96 ALA A N 1
ATOM 783 C CA . ALA A 1 96 ? -24.262 -4.265 3.121 1.00 49.75 96 ALA A CA 1
ATOM 784 C C . ALA A 1 96 ? -23.889 -3.271 1.993 1.00 49.75 96 ALA A C 1
ATOM 786 O O . ALA A 1 96 ? -24.599 -3.205 0.993 1.00 49.75 96 ALA A O 1
ATOM 787 N N . GLY A 1 97 ? -22.799 -2.499 2.139 1.00 45.47 97 GLY A N 1
ATOM 788 C CA . GLY A 1 97 ? -22.474 -1.364 1.262 1.00 45.47 97 GLY A CA 1
ATOM 789 C C . GLY A 1 97 ? -21.068 -1.323 0.647 1.00 45.47 97 GLY A C 1
ATOM 790 O O . GLY A 1 97 ? -20.740 -0.326 0.011 1.00 45.47 97 GLY A O 1
ATOM 791 N N . GLY A 1 98 ? -20.215 -2.341 0.799 1.00 36.31 98 GLY A N 1
ATOM 792 C CA . GLY A 1 98 ? -18.873 -2.305 0.198 1.00 36.31 98 GLY A CA 1
ATOM 793 C C . GLY A 1 98 ? -18.072 -3.592 0.384 1.00 36.31 98 GLY A C 1
ATOM 794 O O . GLY A 1 98 ? -18.087 -4.185 1.457 1.00 36.31 98 GLY A O 1
ATOM 795 N N . ALA A 1 99 ? -17.403 -4.010 -0.691 1.00 35.81 99 ALA A N 1
ATOM 796 C CA . ALA A 1 99 ? -16.786 -5.317 -0.901 1.00 35.81 99 ALA A CA 1
ATOM 797 C C . ALA A 1 99 ? -15.725 -5.752 0.143 1.00 35.81 99 ALA A C 1
ATOM 799 O O . ALA A 1 99 ? -15.120 -4.937 0.836 1.00 35.81 99 ALA A O 1
ATOM 800 N N . ALA A 1 100 ? -15.566 -7.081 0.201 1.00 37.94 100 ALA A N 1
ATOM 801 C CA . ALA A 1 100 ? -14.852 -7.966 1.133 1.00 37.94 100 ALA A CA 1
ATOM 802 C C . ALA A 1 100 ? -13.535 -7.474 1.784 1.00 37.94 100 ALA A C 1
ATOM 804 O O . ALA A 1 100 ? -12.710 -6.862 1.107 1.00 37.94 100 ALA A O 1
ATOM 805 N N . PRO A 1 101 ? -13.253 -7.860 3.049 1.00 47.72 101 PRO A N 1
ATOM 806 C CA . PRO A 1 101 ? -11.928 -7.715 3.633 1.00 47.72 101 PRO A CA 1
ATOM 807 C C . PRO A 1 101 ? -11.064 -8.952 3.341 1.00 47.72 101 PRO A C 1
ATOM 809 O O . PRO A 1 101 ? -11.398 -10.074 3.722 1.00 47.72 101 PRO A O 1
ATOM 812 N N . ASN A 1 102 ? -9.916 -8.730 2.701 1.00 44.19 102 ASN A N 1
ATOM 813 C CA . ASN A 1 102 ? -8.763 -9.611 2.849 1.00 44.19 102 ASN A CA 1
ATOM 814 C C . ASN A 1 102 ? -8.112 -9.276 4.195 1.00 44.19 102 ASN A C 1
ATOM 816 O O . ASN A 1 102 ? -7.538 -8.204 4.349 1.00 44.19 102 ASN A O 1
ATOM 820 N N . GLY A 1 103 ? -8.210 -10.181 5.161 1.00 40.78 103 GLY A N 1
ATOM 821 C CA . GLY A 1 103 ? -7.519 -10.075 6.441 1.00 40.78 103 GLY A CA 1
ATOM 822 C C . GLY A 1 103 ? -7.282 -11.474 6.980 1.00 40.78 103 GLY A C 1
ATOM 823 O O . GLY A 1 103 ? -8.205 -12.108 7.483 1.00 40.78 103 GLY A O 1
ATOM 824 N N . GLY A 1 104 ? -6.060 -11.984 6.809 1.00 35.28 104 GLY A N 1
ATOM 825 C CA . GLY A 1 104 ? -5.609 -13.160 7.550 1.00 35.28 104 GLY 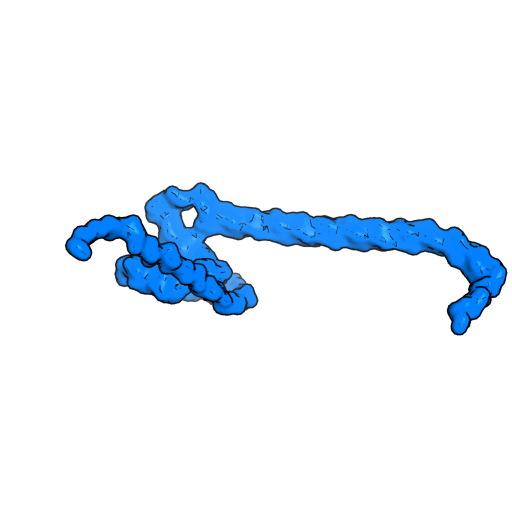A CA 1
ATOM 826 C C . GLY A 1 104 ? -5.628 -12.874 9.058 1.00 35.28 104 GLY A C 1
ATOM 827 O O . GLY A 1 104 ? -5.602 -11.705 9.448 1.00 35.28 104 GLY A O 1
ATOM 828 N N . PRO A 1 105 ? -5.703 -13.909 9.910 1.00 39.62 105 PRO A N 1
ATOM 829 C CA . PRO A 1 105 ? -5.866 -13.721 11.345 1.00 39.62 105 PRO A CA 1
ATOM 830 C C . PRO A 1 105 ? -4.675 -12.945 11.915 1.00 39.62 105 PRO A C 1
ATOM 832 O O . PRO A 1 105 ? -3.528 -13.369 11.769 1.00 39.62 105 PRO A O 1
ATOM 835 N N . ALA A 1 106 ? -4.954 -11.810 12.561 1.00 43.31 106 ALA A N 1
ATOM 836 C CA . ALA A 1 106 ? -3.980 -11.125 13.393 1.00 43.31 106 ALA A CA 1
ATOM 837 C C . ALA A 1 106 ? -3.572 -12.070 14.528 1.00 43.31 106 ALA A C 1
ATOM 839 O O . ALA A 1 106 ? -4.387 -12.469 15.360 1.00 43.31 106 ALA A O 1
ATOM 840 N N . THR A 1 107 ? -2.309 -12.485 14.514 1.00 38.34 107 THR A N 1
ATOM 841 C CA . THR A 1 107 ? -1.713 -13.279 15.584 1.00 38.34 107 THR A CA 1
ATOM 842 C C . THR A 1 107 ? -1.727 -12.448 16.872 1.00 38.34 107 THR A C 1
ATOM 844 O O . THR A 1 107 ? -1.207 -11.330 16.853 1.00 38.34 107 THR A O 1
ATOM 847 N N . PRO A 1 108 ? -2.274 -12.951 17.991 1.00 43.69 108 PRO A N 1
ATOM 848 C CA . PRO A 1 108 ? -2.272 -12.204 19.241 1.00 43.69 108 PRO A CA 1
ATOM 849 C C . PRO A 1 108 ? -0.830 -12.043 19.739 1.00 43.69 108 PRO A C 1
ATOM 851 O O . PRO A 1 108 ? -0.097 -13.024 19.897 1.00 43.69 108 PRO A O 1
ATOM 854 N N . LEU A 1 109 ? -0.410 -10.797 19.975 1.00 42.97 109 LEU A N 1
ATOM 855 C CA . LEU A 1 109 ? 0.853 -10.492 20.642 1.00 42.97 109 LEU A CA 1
ATOM 856 C C . LEU A 1 109 ? 0.747 -10.952 22.100 1.00 42.97 109 LEU A C 1
ATOM 858 O O . LEU A 1 109 ? 0.050 -10.353 22.917 1.00 42.97 109 LEU A O 1
ATOM 862 N N . GLY A 1 110 ? 1.427 -12.059 22.403 1.00 37.62 110 GLY A N 1
ATOM 863 C CA . GLY A 1 110 ? 1.543 -12.614 23.744 1.00 37.62 110 GLY A CA 1
ATOM 864 C C . GLY A 1 110 ? 2.159 -11.599 24.703 1.00 37.62 110 GLY A C 1
ATOM 865 O O . GLY A 1 110 ? 3.296 -11.161 24.533 1.00 37.62 110 GLY A O 1
ATOM 866 N N . ASN A 1 111 ? 1.390 -11.233 25.721 1.00 44.97 111 ASN A N 1
ATOM 867 C CA . ASN A 1 111 ? 1.811 -10.329 26.775 1.00 44.97 111 ASN A CA 1
ATOM 868 C C . ASN A 1 111 ? 2.732 -11.094 27.750 1.00 44.97 111 ASN A C 1
ATOM 870 O O . ASN A 1 111 ? 2.254 -11.804 28.634 1.00 44.97 111 ASN A O 1
ATOM 874 N N . SER A 1 112 ? 4.055 -10.988 27.582 1.00 44.88 112 SER A N 1
ATOM 875 C CA . SER A 1 112 ? 5.034 -11.493 28.559 1.00 44.88 112 SER A CA 1
ATOM 876 C C . SER A 1 112 ? 5.121 -10.545 29.754 1.00 44.88 112 SER A C 1
ATOM 878 O O . SER A 1 112 ? 6.014 -9.708 29.846 1.00 44.88 112 SER A O 1
ATOM 880 N N . GLY A 1 113 ? 4.179 -10.689 30.683 1.00 44.19 113 GLY A N 1
ATOM 881 C CA . GLY A 1 113 ? 4.322 -10.216 32.054 1.00 44.19 113 GLY A CA 1
ATOM 882 C C . GLY A 1 113 ? 4.846 -11.350 32.930 1.00 44.19 113 GLY A C 1
ATOM 883 O O . GLY A 1 113 ? 4.053 -12.120 33.463 1.00 44.19 113 GLY A O 1
ATOM 884 N N . VAL A 1 114 ? 6.167 -11.461 33.090 1.00 45.12 114 VAL A N 1
ATOM 885 C CA . VAL A 1 114 ? 6.751 -12.241 34.190 1.00 45.12 114 VAL A CA 1
ATOM 886 C C . VAL A 1 114 ? 7.190 -11.258 35.264 1.00 45.12 114 VAL A C 1
ATOM 888 O O . VAL A 1 114 ? 8.061 -10.418 35.052 1.00 45.12 114 VAL A O 1
ATOM 891 N N . MET A 1 115 ? 6.505 -11.355 36.400 1.00 46.81 115 MET A N 1
ATOM 892 C CA . MET A 1 115 ? 6.803 -10.663 37.643 1.00 46.81 115 MET A CA 1
ATOM 893 C C . MET A 1 115 ? 8.158 -11.132 38.179 1.00 46.81 115 MET A C 1
ATOM 895 O O . MET A 1 115 ? 8.286 -12.286 38.578 1.00 46.81 115 MET A O 1
ATOM 899 N N . GLU A 1 116 ? 9.133 -10.234 38.280 1.00 43.47 116 GLU A N 1
ATOM 900 C CA . GLU A 1 116 ? 10.208 -10.385 39.261 1.00 43.47 116 GLU A CA 1
ATOM 901 C C . GLU A 1 116 ? 9.995 -9.355 40.367 1.00 43.47 116 GLU A C 1
ATOM 903 O O . GLU A 1 116 ? 10.288 -8.168 40.234 1.00 43.47 116 GLU A O 1
ATOM 908 N N . GLY A 1 117 ? 9.402 -9.836 41.457 1.00 42.78 117 GLY A N 1
ATOM 909 C CA . GLY A 1 117 ? 9.175 -9.106 42.692 1.00 42.78 117 GLY A CA 1
ATOM 910 C C . GLY A 1 117 ? 9.408 -10.035 43.877 1.00 42.78 117 GLY A C 1
ATOM 911 O O . GLY A 1 117 ? 8.508 -10.750 44.290 1.00 42.78 117 GLY A O 1
ATOM 912 N N . SER A 1 118 ? 10.650 -10.014 44.355 1.00 46.97 118 SER A N 1
ATOM 913 C CA . SER A 1 118 ? 11.112 -10.153 45.741 1.00 46.97 118 SER A CA 1
ATOM 914 C C . SER A 1 118 ? 10.462 -11.149 46.723 1.00 46.97 118 SER A C 1
ATOM 916 O O . SER A 1 118 ? 9.322 -10.998 47.147 1.00 46.97 118 SER A O 1
ATOM 918 N N . SER A 1 119 ? 11.370 -11.942 47.308 1.00 48.78 119 SER A N 1
ATOM 919 C CA . SER A 1 119 ? 11.666 -12.030 48.755 1.00 48.78 119 SER A CA 1
ATOM 920 C C . SER A 1 119 ? 11.277 -13.287 49.547 1.00 48.78 119 SER A C 1
ATOM 922 O O . SER A 1 119 ? 10.109 -13.610 49.715 1.00 48.78 119 SER A O 1
ATOM 924 N N . VAL A 1 120 ? 12.330 -13.803 50.205 1.00 45.56 120 VAL A N 1
ATOM 925 C CA . VAL A 1 120 ? 12.388 -14.402 51.554 1.00 45.56 120 VAL A CA 1
ATOM 926 C C . VAL A 1 120 ? 11.900 -15.849 51.692 1.00 45.56 120 VAL A C 1
ATOM 928 O O . VAL A 1 120 ? 10.709 -16.115 51.790 1.00 45.56 120 VAL A O 1
ATOM 931 N N . SER A 1 121 ? 12.853 -16.782 51.799 1.00 45.59 121 SER A N 1
ATOM 932 C CA . SER A 1 121 ? 13.335 -17.332 53.082 1.00 45.59 121 SER A CA 1
ATOM 933 C C . SER A 1 121 ? 14.569 -18.208 52.885 1.00 45.59 121 SER A C 1
ATOM 935 O O . SER A 1 121 ? 14.668 -18.854 51.821 1.00 45.59 121 SER A O 1
#

pLDDT: mean 78.32, std 20.78, range [35.28, 98.5]

Radius of gyration: 27.09 Å; chains: 1; bounding box: 54×31×90 Å

Foldseek 3Di:
DPDDDDPVVVVVCVVCVVVVVVVVVVVVVVVVVVVVVVVVVVVVLCCLQPVDPDPVCVLVNLLSCVQVLNQDPVNLVPDDPVSSVSSVVVNVVCVVPDDDDDDDHDDDDDDPDDDDDDDDD

Secondary structure (DSSP, 8-state):
--PPPPHHHHHHHHHHHHHHHHHHHHHHHHHHHHHHHHHHHHHHHHHHHHT---TTTHHHHHHHHHHTT-S-HHHHHTS-HHHHHHHHHHHHHHTTSS-----------------------

Sequence (121 aa):
MLGNIPESDWRHFKRVHQVLLERFCQRTLDDLGAMYELLVDRDEELARAFDDFRRSTAVIQLAIMRRMGLLSDDELSVFSEQTQKIVRGVDSLRSAGGAAPNGGPATPLGNSGVMEGSSVS